Protein AF-A0A535RSQ5-F1 (afdb_monomer_lite)

Radius of gyration: 15.34 Å; chains: 1; bounding box: 34×44×44 Å

Sequence (157 aa):
MKSYSVGDLDWWQHPQPTPEELRLSGGLLVEDWPHARQVERLSVQLFEATQPLHQLDEKSLRLLERAAFLHNTGMMIESRRHHKHSFRLIKETRLPDFTIEERHEIACIARYHRRALPSTDHEEYAVLGRTARKRVSALAALLRITDALDYSHDGRV

pLDDT: mean 93.54, std 12.59, range [38.81, 98.94]

Structure (mmCIF, N/CA/C/O backbone):
data_AF-A0A535RSQ5-F1
#
_entry.id   AF-A0A535RSQ5-F1
#
loop_
_atom_site.group_PDB
_atom_site.id
_atom_site.type_symbol
_atom_site.label_atom_id
_atom_site.label_alt_id
_atom_site.label_comp_id
_atom_site.label_asym_id
_atom_site.label_entity_id
_atom_site.label_seq_id
_atom_site.pdbx_PDB_ins_code
_atom_site.Cartn_x
_atom_site.Cartn_y
_atom_site.Cartn_z
_atom_site.occupancy
_atom_site.B_iso_or_equiv
_atom_site.auth_seq_id
_atom_site.auth_comp_id
_atom_site.auth_asym_id
_atom_site.auth_atom_id
_atom_site.pdbx_PDB_model_num
ATOM 1 N N . MET A 1 1 ? -7.086 29.572 -20.878 1.00 38.81 1 MET A N 1
ATOM 2 C CA . MET A 1 1 ? -7.656 28.235 -21.136 1.00 38.81 1 MET A CA 1
ATOM 3 C C . MET A 1 1 ? -6.542 27.415 -21.777 1.00 38.81 1 MET A C 1
ATOM 5 O O . MET A 1 1 ? -6.205 27.691 -22.919 1.00 38.81 1 MET A O 1
ATOM 9 N N . LYS A 1 2 ? -5.825 26.581 -21.008 1.00 43.50 2 LYS A N 1
ATOM 10 C CA . LYS A 1 2 ? -4.692 25.808 -21.548 1.00 43.50 2 LYS A CA 1
ATOM 11 C C . LYS A 1 2 ? -5.260 24.667 -22.393 1.00 43.50 2 LYS A C 1
ATOM 13 O O . LYS A 1 2 ? -6.030 23.865 -21.880 1.00 43.50 2 LYS A O 1
ATOM 18 N N . SER A 1 3 ? -4.939 24.660 -23.683 1.00 40.22 3 SER A N 1
ATOM 19 C CA . SER A 1 3 ? -5.262 23.566 -24.594 1.00 40.22 3 SER A CA 1
ATOM 20 C C . SER A 1 3 ? -4.322 22.403 -24.298 1.00 40.22 3 SER A C 1
ATOM 22 O O . SER A 1 3 ? -3.120 22.512 -24.537 1.00 40.22 3 SER A O 1
ATOM 24 N N . TYR A 1 4 ? -4.868 21.329 -23.748 1.00 39.62 4 TYR A N 1
ATOM 25 C CA . TYR A 1 4 ? -4.165 20.063 -23.599 1.00 39.62 4 TYR A CA 1
ATOM 26 C C . TYR A 1 4 ? -4.185 19.329 -24.947 1.00 39.62 4 TYR A C 1
ATOM 28 O O . TYR A 1 4 ? -5.204 19.330 -25.644 1.00 39.62 4 TYR A O 1
ATOM 36 N N . SER A 1 5 ? -3.040 18.788 -25.359 1.00 49.69 5 SER A N 1
ATOM 37 C CA . SER A 1 5 ? -2.920 17.974 -26.570 1.00 49.69 5 SER A CA 1
ATOM 38 C C . SER A 1 5 ? -3.527 16.588 -26.330 1.00 49.69 5 SER A C 1
ATOM 40 O O . SER A 1 5 ? -3.685 16.170 -25.190 1.00 49.69 5 SER A O 1
ATOM 42 N N . VAL A 1 6 ? -3.829 15.830 -27.386 1.00 51.56 6 VAL A N 1
ATOM 43 C CA . VAL A 1 6 ? -4.318 14.440 -27.257 1.00 51.56 6 VAL A CA 1
ATOM 44 C C . VAL A 1 6 ? -3.337 13.550 -26.465 1.00 51.56 6 VAL A C 1
ATOM 46 O O . VAL A 1 6 ? -3.772 12.609 -25.816 1.00 51.56 6 VAL A O 1
ATOM 49 N N . GLY A 1 7 ? -2.042 13.895 -26.413 1.00 50.28 7 GLY A N 1
ATOM 50 C CA . GLY A 1 7 ? -1.056 13.213 -25.563 1.00 50.28 7 GLY A CA 1
ATOM 51 C C . GLY A 1 7 ? -1.233 13.444 -24.055 1.00 50.28 7 GLY A C 1
ATOM 52 O O . GLY A 1 7 ? -0.713 12.672 -23.261 1.00 50.28 7 GLY A O 1
ATOM 53 N N . ASP A 1 8 ? -1.996 14.461 -23.650 1.00 54.72 8 ASP A N 1
ATOM 54 C CA . ASP A 1 8 ? -2.287 14.756 -22.243 1.00 54.72 8 ASP A CA 1
ATOM 55 C C . ASP A 1 8 ? -3.482 13.951 -21.695 1.00 54.72 8 ASP A C 1
ATOM 57 O O . ASP A 1 8 ? -3.740 13.996 -20.494 1.00 54.72 8 ASP A O 1
ATOM 61 N N . LEU A 1 9 ? -4.227 13.222 -22.539 1.00 56.19 9 LEU A N 1
ATOM 62 C CA . LEU A 1 9 ? -5.378 12.415 -22.102 1.00 56.19 9 LEU A CA 1
ATOM 63 C C . LEU A 1 9 ? -4.984 10.996 -21.647 1.00 56.19 9 LEU A C 1
ATOM 65 O O . LEU A 1 9 ? -5.690 10.418 -20.822 1.00 56.19 9 LEU A O 1
ATOM 69 N N . ASP A 1 10 ? -3.821 10.495 -22.079 1.00 65.81 10 ASP A N 1
ATOM 70 C CA . ASP A 1 10 ? -3.341 9.128 -21.802 1.00 65.81 10 ASP A CA 1
ATOM 71 C C . ASP A 1 10 ? -2.059 9.097 -20.952 1.00 65.81 10 ASP A C 1
ATOM 73 O O . ASP A 1 10 ? -1.346 8.093 -20.911 1.00 65.81 10 ASP A O 1
ATOM 77 N N . TRP A 1 11 ? -1.747 10.187 -20.239 1.00 66.44 11 TRP A N 1
ATOM 78 C CA . TRP A 1 11 ? -0.489 10.315 -19.488 1.00 66.44 11 TRP A CA 1
ATOM 79 C C . TRP A 1 11 ? -0.256 9.169 -18.487 1.00 66.44 11 TRP A C 1
ATOM 81 O O . TRP A 1 11 ? 0.880 8.775 -18.216 1.00 66.44 11 TRP A O 1
ATOM 91 N N . TRP A 1 12 ? -1.336 8.603 -17.948 1.00 68.81 12 TRP A N 1
ATOM 92 C CA . TRP A 1 12 ? -1.282 7.515 -16.978 1.00 68.81 12 TRP A CA 1
ATOM 93 C C . TRP A 1 12 ? -0.821 6.185 -17.602 1.00 68.81 12 TRP A C 1
ATOM 95 O O . TRP A 1 12 ? -0.308 5.331 -16.884 1.00 68.81 12 TRP A O 1
ATOM 105 N N . GLN A 1 13 ? -0.884 6.030 -18.928 1.00 79.12 13 GLN A N 1
ATOM 106 C CA . GLN A 1 13 ? -0.383 4.853 -19.651 1.00 79.12 13 GLN A CA 1
ATOM 107 C C . GLN A 1 13 ? 1.107 4.947 -20.017 1.00 79.12 13 GLN A C 1
ATOM 109 O O . GLN A 1 13 ? 1.657 4.032 -20.632 1.00 79.12 13 GLN A O 1
ATOM 114 N N . HIS A 1 14 ? 1.806 6.027 -19.649 1.00 84.81 14 HIS A N 1
ATOM 115 C CA . HIS A 1 14 ? 3.231 6.138 -19.955 1.00 84.81 14 HIS A CA 1
ATOM 116 C C . HIS A 1 14 ? 4.060 5.072 -19.215 1.00 84.81 14 HIS A C 1
ATOM 118 O O . HIS A 1 14 ? 3.983 4.968 -17.995 1.00 84.81 14 HIS A O 1
ATOM 124 N N . PRO A 1 15 ? 4.945 4.324 -19.891 1.00 88.69 15 PRO A N 1
ATOM 125 C CA . PRO A 1 15 ? 5.680 3.217 -19.271 1.00 88.69 15 PRO A CA 1
ATOM 126 C C . PRO A 1 15 ? 6.762 3.663 -18.277 1.00 88.69 15 PRO A C 1
ATOM 128 O O . PRO A 1 15 ? 7.382 2.828 -17.628 1.00 88.69 15 PRO A O 1
ATOM 131 N N . GLN A 1 16 ? 7.043 4.964 -18.195 1.00 91.00 16 GLN A N 1
ATOM 132 C CA . GLN A 1 16 ? 8.077 5.534 -17.339 1.00 91.00 16 GLN A CA 1
ATOM 133 C C . GLN A 1 16 ? 7.445 6.372 -16.225 1.00 91.00 16 GLN A C 1
ATOM 135 O O . GLN A 1 16 ? 6.378 6.962 -16.437 1.00 91.00 16 GLN A O 1
ATOM 140 N N . PRO A 1 17 ? 8.098 6.461 -15.058 1.00 94.12 17 PRO A N 1
ATOM 141 C CA . PRO A 1 17 ? 7.632 7.320 -13.991 1.00 94.12 17 PRO A CA 1
ATOM 142 C C . PRO A 1 17 ? 7.907 8.786 -14.308 1.00 94.12 17 PRO A C 1
ATOM 144 O O . PRO A 1 17 ? 8.912 9.150 -14.924 1.00 94.12 17 PRO A O 1
ATOM 147 N N . THR A 1 18 ? 7.042 9.645 -13.799 1.00 94.38 18 THR A N 1
ATOM 148 C CA . THR A 1 18 ? 7.306 11.073 -13.675 1.00 94.38 18 THR A CA 1
ATOM 149 C C . THR A 1 18 ? 8.329 11.336 -12.557 1.00 94.38 18 THR A C 1
ATOM 151 O O . THR A 1 18 ? 8.514 10.511 -11.655 1.00 94.38 18 THR A O 1
ATOM 154 N N . PRO A 1 19 ? 8.990 12.508 -12.547 1.00 95.25 19 PRO A N 1
ATOM 155 C CA . PRO A 1 19 ? 9.869 12.893 -11.441 1.00 95.25 19 PRO A CA 1
ATOM 156 C C . PRO A 1 19 ? 9.164 12.903 -10.078 1.00 95.25 19 PRO A C 1
ATOM 158 O O . PRO A 1 19 ? 9.773 12.572 -9.061 1.00 95.25 19 PRO A O 1
ATOM 161 N N . GLU A 1 20 ? 7.880 13.260 -10.059 1.00 94.19 20 GLU A N 1
ATOM 162 C CA . GLU A 1 20 ? 7.079 13.274 -8.839 1.00 94.19 20 GLU A CA 1
ATOM 163 C C . GLU A 1 20 ? 6.811 11.857 -8.334 1.00 94.19 20 GLU A C 1
ATOM 165 O O . GLU A 1 20 ? 6.994 11.580 -7.156 1.00 94.19 20 GLU A O 1
ATOM 170 N N . GLU A 1 21 ? 6.480 10.925 -9.221 1.00 95.19 21 GLU A N 1
ATOM 171 C CA . GLU A 1 21 ? 6.300 9.514 -8.874 1.00 95.19 21 GLU A CA 1
ATOM 172 C C . GLU A 1 21 ? 7.558 8.886 -8.275 1.00 95.19 21 GLU A C 1
ATOM 174 O O . GLU A 1 21 ? 7.472 8.190 -7.262 1.00 95.19 21 GLU A O 1
ATOM 179 N N . LEU A 1 22 ? 8.733 9.197 -8.832 1.00 96.19 22 LEU A N 1
ATOM 180 C CA . LEU A 1 22 ? 10.016 8.785 -8.258 1.00 96.19 22 LEU A CA 1
ATOM 181 C C . LEU A 1 22 ? 10.258 9.404 -6.877 1.00 96.19 22 LEU A C 1
ATOM 183 O O . LEU A 1 22 ? 10.768 8.739 -5.974 1.00 96.19 22 LEU A O 1
ATOM 187 N N . ARG A 1 23 ? 9.895 10.677 -6.686 1.00 96.12 23 ARG A N 1
ATOM 188 C CA . ARG A 1 23 ? 9.997 11.343 -5.381 1.00 96.12 23 ARG A CA 1
ATOM 189 C C . ARG A 1 23 ? 9.084 10.664 -4.360 1.00 96.12 23 ARG A C 1
ATOM 191 O O . ARG A 1 23 ? 9.522 10.335 -3.259 1.00 96.12 23 ARG A O 1
ATOM 198 N N . LEU A 1 24 ? 7.829 10.441 -4.736 1.00 95.25 24 LEU A N 1
ATOM 199 C CA . LEU A 1 24 ? 6.781 9.850 -3.914 1.00 95.25 24 LEU A CA 1
ATOM 200 C C . LEU A 1 24 ? 7.049 8.376 -3.567 1.00 95.25 24 LEU A C 1
ATOM 202 O O . LEU A 1 24 ? 6.686 7.933 -2.475 1.00 95.25 24 LEU A O 1
ATOM 206 N N . SER A 1 25 ? 7.725 7.630 -4.447 1.00 96.44 25 SER A N 1
ATOM 207 C CA . SER A 1 25 ? 8.171 6.255 -4.190 1.00 96.44 25 SER A CA 1
ATOM 208 C C . SER A 1 25 ? 9.439 6.164 -3.332 1.00 96.44 25 SER A C 1
ATOM 210 O O . SER A 1 25 ? 9.878 5.062 -2.996 1.00 96.44 25 SER A O 1
ATOM 212 N N . GLY A 1 26 ? 10.063 7.299 -2.993 1.00 95.88 26 GLY A N 1
ATOM 213 C CA . GLY A 1 26 ? 11.375 7.329 -2.346 1.00 95.88 26 GLY A CA 1
ATOM 214 C C . GLY A 1 26 ? 12.490 6.754 -3.229 1.00 95.88 26 GLY A C 1
ATOM 215 O O . GLY A 1 26 ? 13.490 6.265 -2.709 1.00 95.88 26 GLY A O 1
ATOM 216 N N . GLY A 1 27 ? 12.306 6.775 -4.553 1.00 95.94 27 GLY A N 1
ATOM 217 C CA . GLY A 1 27 ? 13.222 6.203 -5.539 1.00 95.94 27 GLY A CA 1
ATOM 218 C C . GLY A 1 27 ? 13.005 4.716 -5.834 1.00 95.94 27 GLY A C 1
ATOM 219 O O . GLY A 1 27 ? 13.758 4.148 -6.624 1.00 95.94 27 GLY A O 1
ATOM 220 N N . LEU A 1 28 ? 11.997 4.068 -5.237 1.00 96.94 28 LEU A N 1
ATOM 221 C CA . LEU A 1 28 ? 11.631 2.702 -5.611 1.00 96.94 28 LEU A CA 1
ATOM 222 C C . LEU A 1 28 ? 11.076 2.660 -7.037 1.00 96.94 28 LEU A C 1
ATOM 224 O O . LEU A 1 28 ? 10.294 3.525 -7.439 1.00 96.94 28 LEU A O 1
ATOM 228 N N . LEU A 1 29 ? 11.461 1.617 -7.770 1.00 96.19 29 LEU A N 1
ATOM 229 C CA . LEU A 1 29 ? 10.901 1.286 -9.075 1.00 96.19 29 LEU A CA 1
ATOM 230 C C . LEU A 1 29 ? 9.816 0.216 -8.926 1.00 96.19 29 LEU A C 1
ATOM 232 O O . LEU A 1 29 ? 9.904 -0.651 -8.051 1.00 96.19 29 LEU A O 1
ATOM 236 N N . VAL A 1 30 ? 8.824 0.264 -9.806 1.00 94.38 30 VAL A N 1
ATOM 237 C CA . VAL A 1 30 ? 7.834 -0.800 -10.016 1.00 94.38 30 VAL A CA 1
ATOM 238 C C . VAL A 1 30 ? 8.042 -1.413 -11.399 1.00 94.38 30 VAL A C 1
ATOM 240 O O . VAL A 1 30 ? 8.647 -0.777 -12.264 1.00 94.38 30 VAL A O 1
ATOM 243 N N . GLU A 1 31 ? 7.598 -2.652 -11.603 1.00 93.44 31 GLU A N 1
ATOM 244 C CA . GLU A 1 31 ? 7.788 -3.355 -12.877 1.00 93.44 31 GLU A CA 1
ATOM 245 C C . GLU A 1 31 ? 6.953 -2.764 -14.015 1.00 93.44 31 GLU A C 1
ATOM 247 O O . GLU A 1 31 ? 7.374 -2.813 -15.169 1.00 93.44 31 GLU A O 1
ATOM 252 N N . ASP A 1 32 ? 5.794 -2.199 -13.682 1.00 95.06 32 ASP A N 1
ATOM 253 C CA . ASP A 1 32 ? 4.806 -1.702 -14.630 1.00 95.06 32 ASP A CA 1
ATOM 254 C C . ASP A 1 32 ? 4.112 -0.461 -14.047 1.00 95.06 32 ASP A C 1
ATOM 256 O O . ASP A 1 32 ? 3.272 -0.545 -13.148 1.00 95.06 32 ASP A O 1
ATOM 260 N N . TRP A 1 33 ? 4.528 0.717 -14.518 1.00 95.44 33 TRP A N 1
ATOM 261 C CA . TRP A 1 33 ? 4.001 2.000 -14.046 1.00 95.44 33 TRP A CA 1
ATOM 262 C C . TRP A 1 33 ? 2.535 2.232 -14.439 1.00 95.44 33 TRP A C 1
ATOM 264 O O . TRP A 1 33 ? 1.771 2.649 -13.566 1.00 95.44 33 TRP A O 1
ATOM 274 N N . PRO A 1 34 ? 2.108 1.963 -15.691 1.00 95.94 34 PRO A N 1
ATOM 275 C CA . PRO A 1 34 ? 0.693 1.985 -16.057 1.00 95.94 34 PRO A CA 1
ATOM 276 C C . PRO A 1 34 ? -0.181 1.137 -15.133 1.00 95.94 34 PRO A C 1
ATOM 278 O O . PRO A 1 34 ? -1.168 1.649 -14.605 1.00 95.94 34 PRO A O 1
ATOM 281 N N . HIS A 1 35 ? 0.220 -0.108 -14.868 1.00 96.56 35 HIS A N 1
ATOM 282 C CA . HIS A 1 35 ? -0.509 -0.989 -13.958 1.00 96.56 35 HIS A CA 1
ATOM 283 C C . HIS A 1 35 ? -0.568 -0.425 -12.531 1.00 96.56 35 HIS A C 1
ATOM 285 O O . HIS A 1 35 ? -1.638 -0.346 -11.931 1.00 96.56 35 HIS A O 1
ATOM 291 N N . ALA A 1 36 ? 0.553 0.060 -11.988 1.00 97.06 36 ALA A N 1
ATOM 292 C CA . ALA A 1 36 ? 0.581 0.640 -10.644 1.00 97.06 36 ALA A CA 1
ATOM 293 C C . ALA A 1 36 ? -0.378 1.838 -10.489 1.00 97.06 36 ALA A C 1
ATOM 295 O O . ALA A 1 36 ? -1.126 1.905 -9.510 1.00 97.06 36 ALA A O 1
ATOM 296 N N . ARG A 1 37 ? -0.406 2.753 -11.468 1.00 96.94 37 ARG A N 1
ATOM 297 C CA . ARG A 1 37 ? -1.334 3.902 -11.491 1.00 96.94 37 ARG A CA 1
ATOM 298 C C . ARG A 1 37 ? -2.783 3.466 -11.619 1.00 96.94 37 ARG A C 1
ATOM 300 O O . ARG A 1 37 ? -3.676 4.059 -11.020 1.00 96.94 37 ARG A O 1
ATOM 307 N N . GLN A 1 38 ? -3.022 2.442 -12.424 1.00 97.25 38 GLN A N 1
ATOM 308 C CA . GLN A 1 38 ? -4.351 1.920 -12.660 1.00 97.25 38 GLN A CA 1
ATOM 309 C C . GLN A 1 38 ? -4.913 1.246 -11.401 1.00 97.25 38 GLN A C 1
ATOM 311 O O . GLN A 1 38 ? -6.035 1.543 -10.988 1.00 97.25 38 GLN A O 1
ATOM 316 N N . VAL A 1 39 ? -4.113 0.421 -10.724 1.00 98.31 39 VAL A N 1
ATOM 317 C CA . VAL A 1 39 ? -4.477 -0.180 -9.434 1.00 98.31 39 VAL A CA 1
ATOM 318 C C . VAL A 1 39 ? -4.673 0.892 -8.360 1.00 98.31 39 VAL A C 1
ATOM 320 O O . VAL A 1 39 ? -5.620 0.794 -7.579 1.00 98.31 39 VAL A O 1
ATOM 323 N N . GLU A 1 40 ? -3.852 1.946 -8.326 1.00 98.19 40 GLU A N 1
ATOM 324 C CA . GLU A 1 40 ? -4.063 3.114 -7.455 1.00 98.19 40 GLU A CA 1
ATOM 325 C C . GLU A 1 40 ? -5.411 3.797 -7.739 1.00 98.19 40 GLU A C 1
ATOM 327 O O . GLU A 1 40 ? -6.228 3.930 -6.824 1.00 98.19 40 GLU A O 1
ATOM 332 N N . ARG A 1 41 ? -5.706 4.126 -9.005 1.00 98.12 41 ARG A N 1
ATOM 333 C CA . ARG A 1 41 ? -6.979 4.734 -9.434 1.00 98.12 41 ARG A CA 1
ATOM 334 C C . ARG A 1 41 ? -8.184 3.896 -9.010 1.00 98.12 41 ARG A C 1
ATOM 336 O O . ARG A 1 41 ? -9.134 4.428 -8.434 1.00 98.12 41 ARG A O 1
ATOM 343 N N . LEU A 1 42 ? -8.156 2.591 -9.280 1.00 98.44 42 LEU A N 1
ATOM 344 C CA . LEU A 1 42 ? -9.229 1.675 -8.890 1.00 98.44 42 LEU A CA 1
ATOM 345 C C . LEU A 1 42 ? -9.360 1.580 -7.371 1.00 98.44 42 LEU A C 1
ATOM 347 O O . LEU A 1 42 ? -10.474 1.492 -6.857 1.00 98.44 42 LEU A O 1
ATOM 351 N N . SER A 1 43 ? -8.243 1.618 -6.645 1.00 98.69 43 SER A N 1
ATOM 352 C CA . SER A 1 43 ? -8.241 1.559 -5.183 1.00 98.69 43 SER A CA 1
ATOM 353 C C . SER A 1 43 ? -8.922 2.770 -4.560 1.00 98.69 43 SER A C 1
ATOM 355 O O . SER A 1 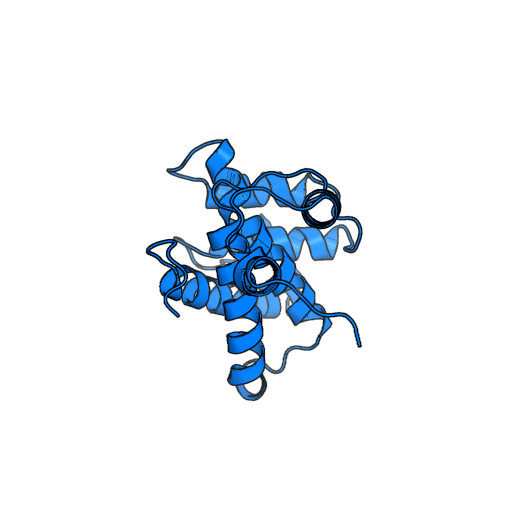43 ? -9.718 2.590 -3.639 1.00 98.69 43 SER A O 1
ATOM 357 N N . VAL A 1 44 ? -8.688 3.972 -5.096 1.00 98.62 44 VAL A N 1
ATOM 358 C CA . VAL A 1 44 ? -9.399 5.192 -4.678 1.00 98.62 44 VAL A CA 1
ATOM 359 C C . VAL A 1 44 ? -10.900 5.050 -4.934 1.00 98.62 44 VAL A C 1
ATOM 361 O O . VAL A 1 44 ? -11.699 5.196 -4.011 1.00 98.62 44 VAL A O 1
ATOM 364 N N . GLN A 1 45 ? -11.289 4.673 -6.156 1.00 98.50 45 GLN A N 1
ATOM 365 C CA . GLN A 1 45 ? -12.702 4.534 -6.527 1.00 98.50 45 GLN A CA 1
ATOM 366 C C . GLN A 1 45 ? -13.431 3.494 -5.668 1.00 98.50 45 GLN A C 1
ATOM 368 O O . GLN A 1 45 ? -14.547 3.733 -5.206 1.00 98.50 45 GLN A O 1
ATOM 373 N N . LEU A 1 46 ? -12.802 2.340 -5.426 1.00 98.56 46 LEU A N 1
ATOM 374 C CA . LEU A 1 46 ? -13.397 1.283 -4.616 1.00 98.56 46 LEU A CA 1
ATOM 375 C C . LEU A 1 46 ? -13.487 1.684 -3.139 1.00 98.56 46 LEU A C 1
ATOM 377 O O . LEU A 1 46 ? -14.486 1.371 -2.489 1.00 98.56 46 LEU A O 1
ATOM 381 N N . PHE A 1 47 ? -12.484 2.386 -2.607 1.00 98.75 47 PHE A N 1
ATOM 382 C CA . PHE A 1 47 ? -12.525 2.932 -1.250 1.00 98.75 47 PHE A CA 1
ATOM 383 C C . PHE A 1 47 ? -13.700 3.903 -1.090 1.00 98.75 47 PHE A C 1
ATOM 385 O O . PHE A 1 47 ? -14.522 3.738 -0.196 1.00 98.75 47 PHE A O 1
ATOM 392 N N . GLU A 1 48 ? -13.852 4.869 -1.996 1.00 98.50 48 GLU A N 1
ATOM 393 C CA . GLU A 1 48 ? -14.961 5.827 -1.943 1.00 98.50 48 GLU A CA 1
ATOM 394 C C . GLU A 1 48 ? -16.325 5.136 -2.064 1.00 98.50 48 GLU A C 1
ATOM 396 O O . GLU A 1 48 ? -17.222 5.372 -1.251 1.00 98.50 48 GLU A O 1
ATOM 401 N N . ALA A 1 49 ? -16.469 4.215 -3.021 1.00 98.44 49 ALA A N 1
ATOM 402 C CA . ALA A 1 49 ? -17.709 3.473 -3.240 1.00 98.44 49 ALA A CA 1
ATOM 403 C C . ALA A 1 49 ? -18.096 2.571 -2.054 1.00 98.44 49 ALA A C 1
ATOM 405 O O . ALA A 1 49 ? -19.276 2.273 -1.859 1.00 98.44 49 ALA A O 1
ATOM 406 N N . THR A 1 50 ? -17.120 2.131 -1.253 1.00 98.38 50 THR A N 1
ATOM 407 C CA . THR A 1 50 ? -17.338 1.242 -0.101 1.00 98.38 50 THR A CA 1
ATOM 408 C C . THR A 1 50 ? -17.184 1.939 1.251 1.00 98.38 50 THR A C 1
ATOM 410 O O . THR A 1 50 ? -17.267 1.270 2.288 1.00 98.38 50 THR A O 1
ATOM 413 N N . GLN A 1 51 ? -17.073 3.274 1.270 1.00 98.12 51 GLN A N 1
ATOM 414 C CA . GLN A 1 51 ? -16.909 4.078 2.485 1.00 98.12 51 GLN A CA 1
ATOM 415 C C . GLN A 1 51 ? -17.916 3.735 3.600 1.00 98.12 51 GLN A C 1
ATOM 417 O O . GLN A 1 51 ? -17.471 3.552 4.741 1.00 98.12 51 GLN A O 1
ATOM 422 N N . PRO A 1 52 ? -19.223 3.525 3.319 1.00 98.00 52 PRO A N 1
ATOM 423 C CA . PRO A 1 52 ? -20.191 3.157 4.355 1.00 98.00 52 PRO A CA 1
ATOM 424 C C . PRO A 1 52 ? -19.901 1.815 5.052 1.00 98.00 52 PRO A C 1
ATOM 426 O O . PRO A 1 52 ? -20.349 1.597 6.179 1.00 98.00 52 PRO A O 1
ATOM 429 N N . LEU A 1 53 ? -19.159 0.908 4.402 1.00 97.62 53 LEU A N 1
ATOM 430 C CA . LEU A 1 53 ? -18.840 -0.423 4.927 1.00 97.62 53 LEU A CA 1
ATOM 431 C C . LEU A 1 53 ? -17.633 -0.397 5.864 1.00 97.62 53 LEU A C 1
ATOM 433 O O . LEU A 1 53 ? -17.674 -0.994 6.939 1.00 97.62 53 LEU A O 1
ATOM 437 N N . HIS A 1 54 ? -16.551 0.270 5.458 1.00 97.31 54 HIS A N 1
ATOM 438 C CA . HIS A 1 54 ? -15.302 0.267 6.221 1.00 97.31 54 HIS A CA 1
ATOM 439 C C . HIS A 1 54 ? -15.162 1.465 7.169 1.00 97.31 54 HIS A C 1
ATOM 441 O O . HIS A 1 54 ? -14.417 1.361 8.143 1.00 97.31 54 HIS A O 1
ATOM 447 N N . GLN A 1 55 ? -15.872 2.575 6.916 1.00 97.81 55 GLN A N 1
ATOM 448 C CA . GLN A 1 55 ? -15.893 3.786 7.754 1.00 97.81 55 GLN A CA 1
ATOM 449 C C . GLN A 1 55 ? -14.487 4.329 8.067 1.00 97.81 55 GLN A C 1
ATOM 451 O O . GLN A 1 55 ? -14.205 4.794 9.171 1.00 97.81 55 GLN A O 1
ATOM 456 N N . LEU A 1 56 ? -13.581 4.224 7.093 1.00 98.31 56 LEU A N 1
ATOM 457 C CA . LEU A 1 56 ? -12.205 4.705 7.214 1.00 98.31 56 LEU A CA 1
ATOM 458 C C . LEU A 1 56 ? -12.111 6.147 6.708 1.00 98.31 56 LEU A C 1
ATOM 460 O O . LEU A 1 56 ? -12.938 6.591 5.913 1.00 98.31 56 LEU A O 1
ATOM 464 N N . ASP A 1 57 ? -11.104 6.861 7.194 1.00 97.88 57 ASP A N 1
ATOM 465 C CA . ASP A 1 57 ? -10.872 8.278 6.933 1.00 97.88 57 ASP A CA 1
ATOM 466 C C . ASP A 1 57 ? -9.894 8.523 5.771 1.00 97.88 57 ASP A C 1
ATOM 468 O O . ASP A 1 57 ? -9.291 7.603 5.218 1.00 97.88 57 ASP A O 1
ATOM 472 N N . GLU A 1 58 ? -9.692 9.796 5.440 1.00 97.69 58 GLU A N 1
ATOM 473 C CA . GLU A 1 58 ? -8.762 10.245 4.398 1.00 97.69 58 GLU A CA 1
ATOM 474 C C . GLU A 1 58 ? -7.313 9.800 4.657 1.00 97.69 58 GLU A C 1
ATOM 476 O O . GLU A 1 58 ? -6.577 9.473 3.729 1.00 97.69 58 GLU A O 1
ATOM 481 N N . LYS A 1 59 ? -6.894 9.693 5.925 1.00 97.94 59 LYS A N 1
ATOM 482 C CA . LYS A 1 59 ? -5.573 9.140 6.259 1.00 97.94 59 LYS A CA 1
ATOM 483 C C . LYS A 1 59 ? -5.441 7.705 5.768 1.00 97.94 59 LYS A C 1
ATOM 485 O O . LYS A 1 59 ? -4.407 7.333 5.227 1.00 97.94 59 LYS A O 1
ATOM 490 N N . SER A 1 60 ? -6.492 6.907 5.933 1.00 98.75 60 SER A N 1
ATOM 491 C CA . SER A 1 60 ? -6.528 5.528 5.454 1.00 98.75 60 SER A CA 1
ATOM 492 C C . SER A 1 60 ? -6.511 5.445 3.925 1.00 98.75 60 SER A C 1
ATOM 494 O O . SER A 1 60 ? -5.859 4.551 3.390 1.00 98.75 60 SER A O 1
ATOM 496 N N . LEU A 1 61 ? -7.158 6.390 3.234 1.00 98.75 61 LEU A N 1
ATOM 497 C CA . LEU A 1 61 ? -7.080 6.504 1.775 1.00 98.75 61 LEU A CA 1
ATOM 498 C C . LEU A 1 61 ? -5.635 6.741 1.315 1.00 98.75 61 LEU A C 1
ATOM 500 O O . LEU A 1 61 ? -5.136 5.977 0.496 1.00 98.75 61 LEU A O 1
ATOM 504 N N . ARG A 1 62 ? -4.913 7.683 1.937 1.00 98.44 62 ARG A N 1
ATOM 505 C CA . ARG A 1 62 ? -3.503 7.956 1.597 1.00 98.44 62 ARG A CA 1
ATOM 506 C C . ARG A 1 62 ? -2.588 6.743 1.778 1.00 98.44 62 ARG A C 1
ATOM 508 O O . ARG A 1 62 ? -1.653 6.546 1.001 1.00 98.44 62 ARG A O 1
ATOM 515 N N . LEU A 1 63 ? -2.844 5.912 2.794 1.00 98.88 63 LEU A N 1
ATOM 516 C CA . LEU A 1 63 ? -2.116 4.649 2.975 1.00 98.88 63 LEU A CA 1
ATOM 517 C C . LEU A 1 63 ? -2.421 3.655 1.848 1.00 98.88 63 LEU A C 1
ATOM 519 O O . LEU A 1 63 ? -1.511 2.968 1.384 1.00 98.88 63 LEU A O 1
ATOM 523 N N . LEU A 1 64 ? -3.684 3.567 1.420 1.00 98.94 64 LEU A N 1
ATOM 524 C CA . LEU A 1 64 ? -4.109 2.689 0.333 1.00 98.94 64 LEU A CA 1
ATOM 525 C C . LEU A 1 64 ? -3.519 3.124 -1.008 1.00 98.94 64 LEU A C 1
ATOM 527 O O . LEU A 1 64 ? -2.963 2.276 -1.694 1.00 98.94 64 LEU A O 1
ATOM 531 N N . GLU A 1 65 ? -3.579 4.414 -1.343 1.00 98.62 65 GLU A N 1
ATOM 532 C CA . GLU A 1 65 ? -2.988 4.984 -2.562 1.00 98.62 65 GLU A CA 1
ATOM 533 C C . GLU A 1 65 ? -1.509 4.612 -2.668 1.00 98.62 65 GLU A C 1
ATOM 535 O O . GLU A 1 65 ? -1.076 3.961 -3.618 1.00 98.62 65 GLU A O 1
ATOM 540 N N . ARG A 1 66 ? -0.731 4.906 -1.617 1.00 98.62 66 ARG A N 1
ATOM 541 C CA . ARG A 1 66 ? 0.701 4.599 -1.611 1.00 98.62 66 ARG A CA 1
ATOM 542 C C . ARG A 1 66 ? 0.983 3.097 -1.654 1.00 98.62 66 ARG A C 1
ATOM 544 O O . ARG A 1 66 ? 1.967 2.687 -2.268 1.00 98.62 66 ARG A O 1
ATOM 551 N N . ALA A 1 67 ? 0.163 2.276 -0.998 1.00 98.81 67 ALA A N 1
ATOM 552 C CA . ALA A 1 67 ? 0.328 0.827 -1.024 1.00 98.81 67 ALA A CA 1
ATOM 553 C C . ALA A 1 67 ? -0.000 0.248 -2.402 1.00 98.81 67 ALA A C 1
ATOM 555 O O . ALA A 1 67 ? 0.755 -0.594 -2.874 1.00 98.81 67 ALA A O 1
ATOM 556 N N . ALA A 1 68 ? -1.069 0.723 -3.044 1.00 98.69 68 ALA A N 1
ATOM 557 C CA . ALA A 1 68 ? -1.454 0.369 -4.404 1.00 98.69 68 ALA A CA 1
ATOM 558 C C . ALA A 1 68 ? -0.370 0.773 -5.402 1.00 98.69 68 ALA A C 1
ATOM 560 O O . ALA A 1 68 ? 0.087 -0.048 -6.185 1.00 98.69 68 ALA A O 1
ATOM 561 N N . PHE A 1 69 ? 0.152 1.988 -5.289 1.00 98.19 69 PHE A N 1
ATOM 562 C CA . PHE A 1 69 ? 1.219 2.473 -6.152 1.00 98.19 69 PHE A CA 1
ATOM 563 C C . PHE A 1 69 ? 2.518 1.654 -6.052 1.00 98.19 69 PHE A C 1
ATOM 565 O O . PHE A 1 69 ? 3.255 1.524 -7.022 1.00 98.19 69 PHE A O 1
ATOM 572 N N . LEU A 1 70 ? 2.821 1.083 -4.880 1.00 98.50 70 LEU A N 1
ATOM 573 C CA . LEU A 1 70 ? 4.076 0.362 -4.623 1.00 98.50 70 LEU A CA 1
ATOM 574 C C . LEU A 1 70 ? 3.916 -1.163 -4.526 1.00 98.50 70 LEU A C 1
ATOM 576 O O . LEU A 1 70 ? 4.901 -1.854 -4.244 1.00 98.50 70 LEU A O 1
ATOM 580 N N . HIS A 1 71 ? 2.711 -1.709 -4.722 1.00 98.50 71 HIS A N 1
ATOM 581 C CA . HIS A 1 71 ? 2.382 -3.082 -4.319 1.00 98.50 71 HIS A CA 1
ATOM 582 C C . HIS A 1 71 ? 3.300 -4.144 -4.948 1.00 98.50 71 HIS A C 1
ATOM 584 O O . HIS A 1 71 ? 3.670 -5.116 -4.274 1.00 98.50 71 HIS A O 1
ATOM 590 N N . ASN A 1 72 ? 3.778 -3.901 -6.170 1.00 97.31 72 ASN A N 1
ATOM 591 C CA . ASN A 1 72 ? 4.647 -4.818 -6.896 1.00 97.31 72 ASN A CA 1
ATOM 592 C C . ASN A 1 72 ? 6.120 -4.403 -7.001 1.00 97.31 72 ASN A C 1
ATOM 594 O O . ASN A 1 72 ? 6.887 -5.103 -7.645 1.00 97.31 72 ASN A O 1
ATOM 598 N N . THR A 1 73 ? 6.605 -3.392 -6.269 1.00 98.00 73 THR A N 1
ATOM 599 C CA . THR A 1 73 ? 8.043 -3.020 -6.305 1.00 98.00 73 THR A CA 1
ATOM 600 C C . THR A 1 73 ? 9.009 -4.204 -6.066 1.00 98.00 73 THR A C 1
ATOM 602 O O . THR A 1 73 ? 10.113 -4.256 -6.605 1.00 98.00 73 THR A O 1
ATOM 605 N N . GLY A 1 74 ? 8.579 -5.237 -5.330 1.00 98.19 74 GLY A N 1
ATOM 606 C CA . GLY A 1 74 ? 9.324 -6.483 -5.145 1.00 98.19 74 GLY A CA 1
ATOM 607 C C . GLY A 1 74 ? 9.521 -7.352 -6.397 1.00 98.19 74 GLY A C 1
ATOM 608 O O . GLY A 1 74 ? 10.359 -8.255 -6.359 1.00 98.19 74 GLY A O 1
ATOM 609 N N . MET A 1 75 ? 8.792 -7.101 -7.488 1.00 97.38 75 MET A N 1
ATOM 610 C CA . MET A 1 75 ? 8.959 -7.762 -8.790 1.00 97.38 75 MET A CA 1
ATOM 611 C C . MET A 1 75 ? 10.323 -7.462 -9.408 1.00 97.38 75 MET A C 1
ATOM 613 O O . MET A 1 75 ? 10.883 -8.325 -10.079 1.00 97.38 75 MET A O 1
ATOM 617 N N . MET A 1 76 ? 10.908 -6.306 -9.077 1.00 95.38 76 MET A N 1
ATOM 618 C CA . MET A 1 76 ? 12.281 -5.947 -9.445 1.00 95.38 76 MET A CA 1
ATOM 619 C C . MET A 1 76 ? 13.336 -6.876 -8.820 1.00 95.38 76 MET A C 1
ATOM 621 O O . MET A 1 76 ? 14.492 -6.855 -9.234 1.00 95.38 76 MET A O 1
ATOM 625 N N . ILE A 1 77 ? 12.956 -7.684 -7.820 1.00 96.00 77 ILE A N 1
ATOM 626 C CA . ILE A 1 77 ? 13.830 -8.673 -7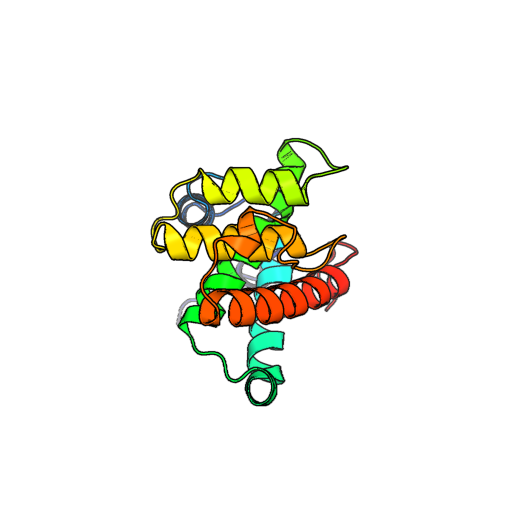.178 1.00 96.00 77 ILE A CA 1
ATOM 627 C C . ILE A 1 77 ? 13.475 -10.090 -7.633 1.00 96.00 77 ILE A C 1
ATOM 629 O O . ILE A 1 77 ? 14.325 -10.800 -8.163 1.00 96.00 77 ILE A O 1
ATOM 633 N N . GLU A 1 78 ? 12.237 -10.532 -7.394 1.00 95.25 78 GLU A N 1
ATOM 634 C CA . GLU A 1 78 ? 11.771 -11.851 -7.832 1.00 95.25 78 GLU A CA 1
ATOM 635 C C . GLU A 1 78 ? 10.247 -11.935 -7.930 1.00 95.25 78 GLU A C 1
ATOM 637 O O . GLU A 1 78 ? 9.509 -11.479 -7.057 1.00 95.25 78 GLU A O 1
ATOM 642 N N . SER A 1 79 ? 9.751 -12.650 -8.939 1.00 95.56 79 SER A N 1
ATOM 643 C CA . SER A 1 79 ? 8.310 -12.796 -9.166 1.00 95.56 79 SER A CA 1
ATOM 644 C C . SER A 1 79 ? 7.611 -13.721 -8.163 1.00 95.56 79 SER A C 1
ATOM 646 O O . SER A 1 79 ? 6.447 -13.510 -7.809 1.00 95.56 79 SER A O 1
ATOM 648 N N . ARG A 1 80 ? 8.285 -14.763 -7.656 1.00 95.94 80 ARG A N 1
ATOM 649 C CA . ARG A 1 80 ? 7.640 -15.795 -6.824 1.00 95.94 80 ARG A CA 1
ATOM 650 C C . ARG A 1 80 ? 7.149 -15.231 -5.489 1.00 95.94 80 ARG A C 1
ATOM 652 O O . ARG A 1 80 ? 6.002 -15.492 -5.107 1.00 95.94 80 ARG A O 1
ATOM 659 N N . ARG A 1 81 ? 7.977 -14.458 -4.780 1.00 96.31 81 ARG A N 1
ATOM 660 C CA . ARG A 1 81 ? 7.648 -13.883 -3.467 1.00 96.31 81 ARG A CA 1
ATOM 661 C C . ARG A 1 81 ? 7.580 -12.357 -3.481 1.00 96.31 81 ARG A C 1
ATOM 663 O O . ARG A 1 81 ? 7.657 -11.792 -2.392 1.00 96.31 81 ARG A O 1
ATOM 670 N N . HIS A 1 82 ? 7.380 -11.704 -4.634 1.00 98.06 82 HIS A N 1
ATOM 671 C CA . HIS A 1 82 ? 7.416 -10.235 -4.763 1.00 98.06 82 HIS A CA 1
ATOM 672 C C . HIS A 1 82 ? 6.665 -9.502 -3.648 1.00 98.06 82 HIS A C 1
ATOM 674 O O . HIS A 1 82 ? 7.259 -8.655 -3.014 1.00 98.06 82 HIS A O 1
ATOM 680 N N . HIS A 1 83 ? 5.450 -9.905 -3.272 1.00 98.44 83 HIS A N 1
ATOM 681 C CA . HIS A 1 83 ? 4.711 -9.329 -2.134 1.00 98.44 83 HIS A CA 1
ATOM 682 C C . HIS A 1 83 ? 5.516 -9.236 -0.812 1.00 98.44 83 HIS A C 1
ATOM 684 O O . HIS A 1 83 ? 5.436 -8.247 -0.084 1.00 98.44 83 HIS A O 1
ATOM 690 N N . LYS A 1 84 ? 6.363 -10.228 -0.497 1.00 98.56 84 LYS A N 1
ATOM 691 C CA . LYS A 1 84 ? 7.278 -10.183 0.661 1.00 98.56 84 LYS A CA 1
ATOM 692 C C . LYS A 1 84 ? 8.491 -9.279 0.423 1.00 98.56 84 LYS A C 1
ATOM 694 O O . LYS A 1 84 ? 9.052 -8.764 1.386 1.00 98.56 84 LYS A O 1
ATOM 699 N N . HIS A 1 85 ? 8.92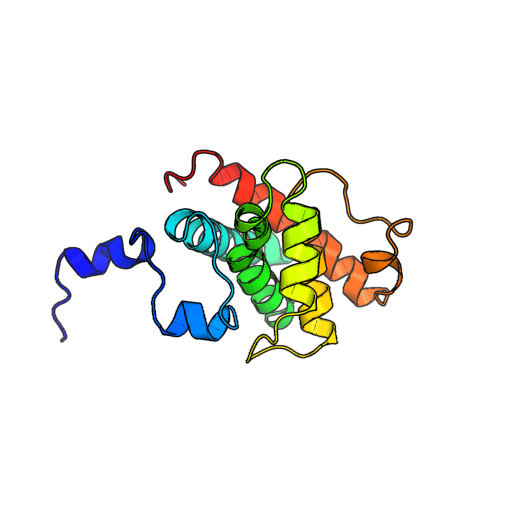3 -9.120 -0.823 1.00 98.50 85 HIS A N 1
ATOM 700 C CA . HIS A 1 85 ? 9.975 -8.180 -1.208 1.00 98.50 85 HIS A CA 1
ATOM 701 C C . HIS A 1 85 ? 9.461 -6.738 -1.207 1.00 98.50 85 HIS A C 1
ATOM 703 O O . HIS A 1 85 ? 10.113 -5.900 -0.597 1.00 98.50 85 HIS A O 1
ATOM 709 N N . SER A 1 86 ? 8.268 -6.478 -1.751 1.00 98.62 86 SER A N 1
ATOM 710 C CA . SER A 1 86 ? 7.573 -5.192 -1.689 1.00 98.62 86 SER A CA 1
ATOM 711 C C . SER A 1 86 ? 7.437 -4.730 -0.247 1.00 98.62 86 SER A C 1
ATOM 713 O O . SER A 1 86 ? 7.844 -3.622 0.073 1.00 98.62 86 SER A O 1
ATOM 715 N N . PHE A 1 87 ? 6.992 -5.612 0.658 1.00 98.81 87 PHE A N 1
ATOM 716 C CA . PHE A 1 87 ? 6.973 -5.320 2.094 1.00 98.81 87 PHE A CA 1
ATOM 717 C C . PHE A 1 87 ? 8.322 -4.794 2.611 1.00 98.81 87 PHE A C 1
ATOM 719 O O . PHE A 1 87 ? 8.367 -3.759 3.267 1.00 98.81 87 PHE A O 1
ATOM 726 N N . ARG A 1 88 ? 9.420 -5.510 2.334 1.00 98.50 88 ARG A N 1
ATOM 727 C CA . ARG A 1 88 ? 10.754 -5.142 2.834 1.00 98.50 88 ARG A CA 1
ATOM 728 C C . ARG A 1 88 ? 11.227 -3.816 2.250 1.00 98.50 88 ARG A C 1
ATOM 730 O O . ARG A 1 88 ? 11.593 -2.929 3.010 1.00 98.50 88 ARG A O 1
ATOM 737 N N . LEU A 1 89 ? 11.132 -3.670 0.930 1.00 98.62 89 LEU A N 1
ATOM 738 C CA . LEU A 1 89 ? 11.523 -2.457 0.214 1.00 98.62 89 LEU A CA 1
ATOM 739 C C . LEU A 1 89 ? 10.748 -1.237 0.714 1.00 98.62 89 LEU A C 1
ATOM 741 O O . LEU A 1 89 ? 11.351 -0.235 1.078 1.00 98.62 89 LEU A O 1
ATOM 745 N N . ILE A 1 90 ? 9.421 -1.334 0.811 1.00 98.69 90 ILE A N 1
ATOM 746 C CA . ILE A 1 90 ? 8.579 -0.235 1.294 1.00 98.69 90 ILE A CA 1
ATOM 747 C C . ILE A 1 90 ? 8.907 0.096 2.751 1.00 98.69 90 ILE A C 1
ATOM 749 O O . ILE A 1 90 ? 8.998 1.267 3.096 1.00 98.69 90 ILE A O 1
ATOM 753 N N . LYS A 1 91 ? 9.104 -0.910 3.612 1.00 98.44 91 LYS A N 1
ATOM 754 C CA . LYS A 1 91 ? 9.431 -0.704 5.032 1.00 98.44 91 LYS A CA 1
ATOM 755 C C . LYS A 1 91 ? 10.777 0.009 5.223 1.00 98.44 91 LYS A C 1
ATOM 757 O O . LYS A 1 91 ? 10.918 0.798 6.159 1.00 98.44 91 LYS A O 1
ATOM 762 N N . GLU A 1 92 ? 11.758 -0.277 4.372 1.00 98.12 92 GLU A N 1
ATOM 763 C CA . GLU A 1 92 ? 13.131 0.231 4.483 1.00 98.12 92 GLU A CA 1
ATOM 764 C C . GLU A 1 92 ? 13.324 1.578 3.765 1.00 98.12 92 GLU A C 1
ATOM 766 O O . GLU A 1 92 ? 14.071 2.433 4.247 1.00 98.12 92 GLU A O 1
ATOM 771 N N . THR A 1 93 ? 12.589 1.837 2.682 1.00 98.06 93 THR A N 1
ATOM 772 C CA . THR A 1 93 ? 12.675 3.092 1.925 1.00 98.06 93 THR A CA 1
ATOM 773 C C . THR A 1 93 ? 11.955 4.235 2.623 1.00 98.06 93 THR A C 1
ATOM 775 O O . THR A 1 93 ? 10.809 4.115 3.045 1.00 98.06 93 THR A O 1
ATOM 778 N N . ARG A 1 94 ? 12.592 5.401 2.755 1.00 97.12 94 ARG A N 1
ATOM 779 C CA . ARG A 1 94 ? 11.906 6.599 3.257 1.00 97.12 94 ARG A CA 1
ATOM 780 C C . ARG A 1 94 ? 10.885 7.084 2.227 1.00 97.12 94 ARG A C 1
ATOM 782 O O . ARG A 1 94 ? 11.265 7.470 1.129 1.00 97.12 94 ARG A O 1
ATOM 789 N N . LEU A 1 95 ? 9.618 7.134 2.625 1.00 97.56 95 LEU A N 1
ATOM 790 C CA . LEU A 1 95 ? 8.561 7.782 1.853 1.00 97.56 95 LEU A CA 1
ATOM 791 C C . LEU A 1 95 ? 8.403 9.218 2.376 1.00 97.56 95 LEU A C 1
ATOM 793 O O . LEU A 1 95 ? 8.327 9.396 3.593 1.00 97.56 95 LEU A O 1
ATOM 797 N N . PRO A 1 96 ? 8.414 10.249 1.513 1.00 92.62 96 PRO A N 1
ATOM 798 C CA . PRO A 1 96 ? 8.521 11.642 1.954 1.00 92.62 96 PRO A CA 1
ATOM 799 C C . PRO A 1 96 ? 7.328 12.125 2.788 1.00 92.62 96 PRO A C 1
ATOM 801 O O . PRO A 1 96 ? 7.511 12.991 3.642 1.00 92.62 96 PRO A O 1
ATOM 804 N N . ASP A 1 97 ? 6.146 11.539 2.586 1.00 94.56 97 ASP A N 1
ATOM 805 C CA . ASP A 1 97 ? 4.889 12.066 3.126 1.00 94.56 97 ASP A CA 1
ATOM 806 C C . ASP A 1 97 ? 4.268 11.189 4.228 1.00 94.56 97 ASP A C 1
ATOM 808 O O . ASP A 1 97 ? 3.103 11.397 4.571 1.00 94.56 97 ASP A O 1
ATOM 812 N N . PHE A 1 98 ? 5.019 10.209 4.751 1.00 98.19 98 PHE A N 1
ATOM 813 C CA . PHE A 1 98 ? 4.536 9.222 5.724 1.00 98.19 98 PHE A CA 1
ATOM 814 C C . PHE A 1 98 ? 5.513 9.022 6.887 1.00 98.19 98 PHE A C 1
ATOM 816 O O . PHE A 1 98 ? 6.735 9.048 6.708 1.00 98.19 98 PHE A O 1
ATOM 823 N N . THR A 1 99 ? 4.977 8.772 8.084 1.00 98.25 99 THR A N 1
ATOM 824 C CA . THR A 1 99 ? 5.788 8.388 9.250 1.00 98.25 99 THR A CA 1
ATOM 825 C C . THR A 1 99 ? 6.332 6.961 9.125 1.00 98.25 99 THR A C 1
ATOM 827 O O . THR A 1 99 ? 5.992 6.209 8.209 1.00 98.25 99 THR A O 1
ATOM 830 N N . ILE A 1 100 ? 7.193 6.551 10.063 1.00 98.06 100 ILE A N 1
ATOM 831 C CA . ILE A 1 100 ? 7.728 5.181 10.105 1.00 98.06 100 ILE A CA 1
ATOM 832 C C . ILE A 1 100 ? 6.598 4.166 10.330 1.00 98.06 100 ILE A C 1
ATOM 834 O O . ILE A 1 100 ? 6.594 3.104 9.706 1.00 98.06 100 ILE A O 1
ATOM 838 N N . GLU A 1 101 ? 5.639 4.502 11.190 1.00 98.19 101 GLU A N 1
ATOM 839 C CA . GLU A 1 101 ? 4.478 3.677 11.523 1.00 98.19 101 GLU A CA 1
ATOM 840 C C . GLU A 1 101 ? 3.540 3.549 10.319 1.00 98.19 101 GLU A C 1
ATOM 842 O O . GLU A 1 101 ? 3.177 2.437 9.936 1.00 98.19 101 GLU A O 1
ATOM 847 N N . GLU A 1 102 ? 3.216 4.669 9.669 1.00 98.62 102 GLU A N 1
ATOM 848 C CA . GLU A 1 102 ? 2.386 4.697 8.461 1.00 98.62 102 GLU A CA 1
ATOM 849 C C . GLU A 1 102 ? 3.035 3.917 7.316 1.00 98.62 102 GLU A C 1
ATOM 851 O O . GLU A 1 102 ? 2.385 3.115 6.648 1.00 98.62 102 GLU A O 1
ATOM 856 N N . ARG A 1 103 ? 4.348 4.071 7.129 1.00 98.69 103 ARG A N 1
ATOM 857 C CA . ARG A 1 103 ? 5.115 3.295 6.153 1.00 98.69 103 ARG A CA 1
ATOM 858 C C . ARG A 1 103 ? 5.071 1.794 6.435 1.00 98.69 103 ARG A C 1
ATOM 860 O O . ARG A 1 103 ? 5.004 1.001 5.498 1.00 98.69 103 ARG A O 1
ATOM 867 N N . HIS A 1 104 ? 5.098 1.383 7.702 1.00 98.88 104 HIS A N 1
ATOM 868 C CA . HIS A 1 104 ? 4.960 -0.030 8.062 1.00 98.88 104 HIS A CA 1
ATOM 869 C C . HIS A 1 104 ? 3.546 -0.555 7.762 1.00 98.88 104 HIS A C 1
ATOM 871 O O . HIS A 1 104 ? 3.401 -1.690 7.305 1.00 98.88 104 HIS A O 1
ATOM 877 N N . GLU A 1 105 ? 2.508 0.268 7.934 1.00 98.88 105 GLU A N 1
ATOM 878 C CA . GLU A 1 105 ? 1.150 -0.063 7.484 1.00 98.88 105 GLU A CA 1
ATOM 879 C C . GLU A 1 105 ? 1.062 -0.188 5.958 1.00 98.88 105 GLU A C 1
ATOM 881 O O . GLU A 1 105 ? 0.558 -1.204 5.482 1.00 98.88 105 GLU A O 1
ATOM 886 N N . ILE A 1 106 ? 1.619 0.759 5.193 1.00 98.94 106 ILE A N 1
ATOM 887 C CA . ILE A 1 106 ? 1.706 0.696 3.720 1.00 98.94 106 ILE A CA 1
ATOM 888 C C . ILE A 1 106 ? 2.400 -0.597 3.286 1.00 98.94 106 ILE A C 1
ATOM 890 O O . ILE A 1 106 ? 1.884 -1.332 2.443 1.00 98.94 106 ILE A O 1
ATOM 894 N N . ALA A 1 107 ? 3.541 -0.919 3.903 1.00 98.94 107 ALA A N 1
ATOM 895 C CA . ALA A 1 107 ? 4.270 -2.149 3.629 1.00 98.94 107 ALA A CA 1
ATOM 896 C C . ALA A 1 107 ? 3.399 -3.385 3.892 1.00 98.94 107 ALA A C 1
ATOM 898 O O . ALA A 1 107 ? 3.391 -4.312 3.081 1.00 98.94 107 ALA A O 1
ATOM 899 N N . CYS A 1 108 ? 2.650 -3.413 4.999 1.00 98.94 108 CYS A N 1
ATOM 900 C CA . CYS A 1 1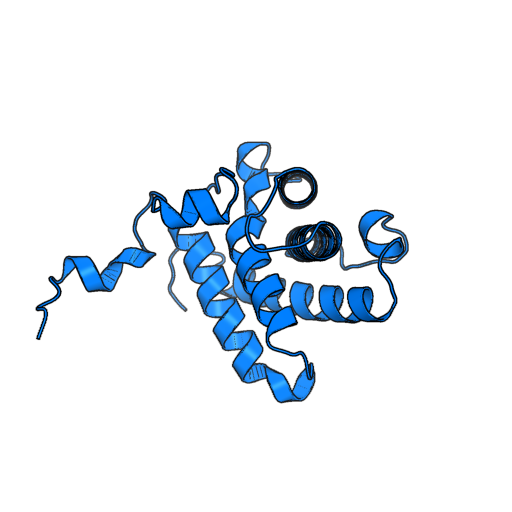08 ? 1.733 -4.510 5.303 1.00 98.94 108 CYS A CA 1
ATOM 901 C C . CYS A 1 108 ? 0.592 -4.613 4.284 1.00 98.94 108 CYS A C 1
ATOM 903 O O . CYS A 1 108 ? 0.298 -5.714 3.829 1.00 98.94 108 CYS A O 1
ATOM 905 N N . ILE A 1 109 ? -0.029 -3.498 3.897 1.00 98.94 109 ILE A N 1
ATOM 906 C CA . ILE A 1 109 ? -1.108 -3.478 2.896 1.00 98.94 109 ILE A CA 1
ATOM 907 C C . ILE A 1 109 ? -0.590 -4.059 1.574 1.00 98.94 109 ILE A C 1
ATOM 909 O O . ILE A 1 109 ? -1.157 -5.025 1.063 1.00 98.94 109 ILE A O 1
ATOM 913 N N . ALA A 1 110 ? 0.561 -3.570 1.100 1.00 98.81 110 ALA A N 1
ATOM 914 C CA . ALA A 1 110 ? 1.238 -4.090 -0.084 1.00 98.81 110 ALA A CA 1
ATOM 915 C C . ALA A 1 110 ? 1.641 -5.565 0.067 1.00 98.81 110 ALA A C 1
ATOM 917 O O . ALA A 1 110 ? 1.571 -6.326 -0.888 1.00 98.81 110 ALA A O 1
ATOM 918 N N . ARG A 1 111 ? 2.030 -6.033 1.255 1.00 98.75 111 ARG A N 1
ATOM 919 C CA . ARG A 1 111 ? 2.366 -7.449 1.472 1.00 98.75 111 ARG A CA 1
ATOM 920 C C . ARG A 1 111 ? 1.186 -8.386 1.227 1.00 98.75 111 ARG A C 1
ATOM 922 O O . ARG A 1 111 ? 1.383 -9.511 0.766 1.00 98.75 111 ARG A O 1
ATOM 929 N N . TYR A 1 112 ? -0.011 -7.952 1.605 1.00 98.81 112 TYR A N 1
ATOM 930 C CA . TYR A 1 112 ? -1.207 -8.790 1.645 1.00 98.81 112 TYR A CA 1
ATOM 931 C C . TYR A 1 112 ? -2.111 -8.639 0.409 1.00 98.81 112 TYR A C 1
ATOM 933 O O . TYR A 1 112 ? -3.157 -9.295 0.354 1.00 98.81 112 TYR A O 1
ATOM 941 N N . HIS A 1 113 ? -1.679 -7.885 -0.617 1.00 98.25 113 HIS A N 1
ATOM 942 C CA . HIS A 1 113 ? -2.374 -7.776 -1.915 1.00 98.25 113 HIS A CA 1
ATOM 943 C C . HIS A 1 113 ? -2.532 -9.126 -2.636 1.00 98.25 113 HIS A C 1
ATOM 945 O O . HIS A 1 113 ? -3.333 -9.266 -3.549 1.00 98.25 113 HIS A O 1
ATOM 951 N N . ARG A 1 114 ? -1.801 -10.165 -2.214 1.00 97.56 114 ARG A N 1
ATOM 952 C CA . ARG A 1 114 ? -1.956 -11.531 -2.720 1.00 97.56 114 ARG A CA 1
ATOM 953 C C . ARG A 1 114 ? -1.544 -12.566 -1.687 1.00 97.56 114 ARG A C 1
ATOM 955 O O . ARG A 1 114 ? -0.911 -12.264 -0.680 1.00 97.56 114 ARG A O 1
ATOM 962 N N . ARG A 1 115 ? -1.837 -13.834 -1.990 1.00 97.06 115 ARG A N 1
ATOM 963 C CA . ARG A 1 115 ? -1.502 -14.991 -1.140 1.00 97.06 115 ARG A CA 1
ATOM 964 C C . ARG A 1 115 ? -2.171 -14.873 0.235 1.00 97.06 115 ARG A C 1
ATOM 966 O O . ARG A 1 115 ? -3.382 -14.653 0.267 1.00 97.06 115 ARG A O 1
ATOM 973 N N . ALA A 1 116 ? -1.420 -15.095 1.315 1.00 97.50 116 ALA A N 1
ATOM 974 C CA . ALA A 1 116 ? -1.933 -15.154 2.676 1.00 97.50 116 ALA A CA 1
ATOM 975 C C . ALA A 1 116 ? -2.685 -13.873 3.057 1.00 97.50 116 ALA A C 1
ATOM 977 O O . ALA A 1 116 ? -2.344 -12.784 2.602 1.00 97.50 116 ALA A O 1
ATOM 978 N N . LEU A 1 117 ? -3.703 -14.024 3.900 1.00 98.31 117 LEU A N 1
ATOM 979 C CA . LEU A 1 117 ? -4.396 -12.895 4.509 1.00 98.31 117 LEU A CA 1
ATOM 980 C C . LEU A 1 117 ? -3.582 -12.353 5.698 1.00 98.31 117 LEU A C 1
ATOM 982 O O . LEU A 1 117 ? -2.719 -13.069 6.223 1.00 98.31 117 LEU A O 1
ATOM 986 N N . PRO A 1 118 ? -3.845 -11.109 6.137 1.00 98.38 118 PRO A N 1
ATOM 987 C CA . PRO A 1 118 ? -3.259 -10.588 7.363 1.00 98.38 118 PRO A CA 1
ATOM 988 C C . PRO A 1 118 ? -3.555 -11.516 8.550 1.00 98.38 118 PRO A C 1
ATOM 990 O O . PRO A 1 118 ? -4.706 -11.883 8.782 1.00 98.38 118 PRO A O 1
ATOM 993 N N . SER A 1 119 ? -2.514 -11.911 9.285 1.00 98.00 119 SER A N 1
ATOM 994 C CA . SER A 1 119 ? -2.608 -12.841 10.417 1.00 98.00 119 SER A CA 1
ATOM 995 C C . SER A 1 119 ? -1.705 -12.386 11.555 1.00 98.00 119 SER A C 1
ATOM 997 O O . SER A 1 119 ? -0.609 -11.882 11.318 1.00 98.00 119 SER A O 1
ATOM 999 N N . THR A 1 120 ? -2.139 -12.593 12.798 1.00 97.44 120 THR A N 1
ATOM 1000 C CA . THR A 1 120 ? -1.318 -12.361 13.998 1.00 97.44 120 THR A CA 1
ATOM 1001 C C . THR A 1 120 ? -0.159 -13.343 14.146 1.00 97.44 120 THR A C 1
ATOM 1003 O O . THR A 1 120 ? 0.719 -13.096 14.961 1.00 97.44 120 THR A O 1
ATOM 1006 N N . ASP A 1 121 ? -0.114 -14.406 13.341 1.00 98.06 121 ASP A N 1
ATOM 1007 C CA . ASP A 1 121 ? 1.052 -15.298 13.253 1.00 98.06 121 ASP A CA 1
ATOM 1008 C C . ASP A 1 121 ? 2.190 -14.678 12.429 1.00 98.06 121 ASP A C 1
ATOM 1010 O O . ASP A 1 121 ? 3.318 -15.170 12.416 1.00 98.06 121 ASP A O 1
ATOM 1014 N N . HIS A 1 122 ? 1.899 -13.597 11.705 1.00 98.38 122 HIS A N 1
ATOM 1015 C CA . HIS A 1 122 ? 2.879 -12.857 10.937 1.00 98.38 122 HIS A CA 1
ATOM 1016 C C . HIS A 1 122 ? 3.396 -11.674 11.759 1.00 98.38 122 HIS A C 1
ATOM 1018 O O . HIS A 1 122 ? 2.646 -10.738 12.039 1.00 98.38 122 HIS A O 1
ATOM 1024 N N . GLU A 1 123 ? 4.682 -11.689 12.113 1.00 98.12 123 GLU A N 1
ATOM 1025 C CA . GLU A 1 123 ? 5.315 -10.694 12.992 1.00 98.12 123 GLU A CA 1
ATOM 1026 C C . GLU A 1 123 ? 5.047 -9.248 12.545 1.00 98.12 123 GLU A C 1
ATOM 1028 O O . GLU A 1 123 ? 4.649 -8.403 13.350 1.00 98.12 123 GLU A O 1
ATOM 1033 N N . GLU A 1 124 ? 5.171 -8.970 11.243 1.00 98.06 124 GLU A N 1
ATOM 1034 C CA . GLU A 1 124 ? 4.924 -7.638 10.697 1.00 98.06 124 GLU A CA 1
ATOM 1035 C C . GLU A 1 124 ? 3.492 -7.132 10.900 1.00 98.06 124 GLU A C 1
ATOM 1037 O O . GLU A 1 124 ? 3.277 -5.929 10.990 1.00 98.06 124 GLU A O 1
ATOM 1042 N N . TYR A 1 125 ? 2.509 -8.021 10.992 1.00 98.62 125 TYR A N 1
ATOM 1043 C CA . TYR A 1 125 ? 1.129 -7.638 11.268 1.00 98.62 125 TYR A CA 1
ATOM 1044 C C . TYR A 1 125 ? 0.816 -7.696 12.766 1.00 98.62 125 TYR A C 1
ATOM 1046 O O . TYR A 1 125 ? 0.043 -6.883 13.270 1.00 98.62 125 TYR A O 1
ATOM 1054 N N . ALA A 1 126 ? 1.436 -8.622 13.499 1.00 98.25 126 ALA A N 1
ATOM 1055 C CA . ALA A 1 126 ? 1.259 -8.790 14.936 1.00 98.25 126 ALA A CA 1
ATOM 1056 C C . ALA A 1 126 ? 1.712 -7.559 15.735 1.00 98.25 126 ALA A C 1
ATOM 1058 O O . ALA A 1 126 ? 1.060 -7.197 16.714 1.00 98.25 126 ALA A O 1
ATOM 1059 N N . VAL A 1 127 ? 2.782 -6.890 15.287 1.00 98.12 127 VAL A N 1
ATOM 1060 C CA . VAL A 1 127 ? 3.318 -5.675 15.928 1.00 98.12 127 VAL A CA 1
ATOM 1061 C C . VAL A 1 127 ? 2.369 -4.470 15.830 1.00 98.12 127 VAL A C 1
ATOM 1063 O O . VAL A 1 127 ? 2.478 -3.524 16.607 1.00 98.12 127 VAL A O 1
ATOM 1066 N N . LEU A 1 128 ? 1.404 -4.492 14.905 1.00 98.50 128 LEU A N 1
ATOM 1067 C CA . LEU A 1 128 ? 0.445 -3.405 14.734 1.00 98.50 128 LEU A CA 1
ATOM 1068 C C . LEU A 1 128 ? -0.556 -3.340 15.901 1.00 98.50 128 LEU A C 1
ATOM 1070 O O . LEU A 1 128 ? -1.133 -4.340 16.351 1.00 98.50 128 LEU A O 1
ATOM 1074 N N . GLY A 1 129 ? -0.868 -2.117 16.334 1.00 98.31 129 GLY A N 1
ATOM 1075 C CA . GLY A 1 129 ? -1.973 -1.861 17.258 1.00 98.31 129 GLY A CA 1
ATOM 1076 C C . GLY A 1 129 ? -3.323 -2.323 16.690 1.00 98.31 129 GLY A C 1
ATOM 1077 O O . GLY A 1 129 ? -3.492 -2.481 15.482 1.00 98.31 129 GLY A O 1
ATOM 1078 N N . ARG A 1 130 ? -4.325 -2.531 17.554 1.00 98.00 130 ARG A N 1
ATOM 1079 C CA . ARG A 1 130 ? -5.642 -3.064 17.144 1.00 98.00 130 ARG A CA 1
ATOM 1080 C C . ARG A 1 130 ? -6.306 -2.241 16.033 1.00 98.00 130 ARG A C 1
ATOM 1082 O O . ARG A 1 130 ? -6.878 -2.815 15.111 1.00 98.00 130 ARG A O 1
ATOM 1089 N N . THR A 1 131 ? -6.227 -0.915 16.124 1.00 97.75 131 THR A N 1
ATOM 1090 C CA . THR A 1 131 ? -6.785 0.005 15.120 1.00 97.75 131 THR A CA 1
ATOM 1091 C C . THR A 1 131 ? -6.064 -0.129 13.780 1.00 97.75 131 THR A C 1
ATOM 1093 O O . THR A 1 131 ? -6.720 -0.325 12.761 1.00 97.75 131 THR A O 1
ATOM 1096 N N . ALA A 1 132 ? -4.727 -0.129 13.790 1.00 98.50 132 ALA A N 1
ATOM 1097 C CA . ALA A 1 132 ? -3.917 -0.317 12.589 1.00 98.50 132 ALA A CA 1
ATOM 1098 C C . ALA A 1 132 ? -4.150 -1.697 11.951 1.00 98.50 132 ALA A C 1
ATOM 1100 O O . ALA A 1 132 ? -4.323 -1.791 10.744 1.00 98.50 132 ALA A O 1
ATOM 1101 N N . ARG A 1 133 ? -4.279 -2.769 12.746 1.00 98.62 133 ARG A N 1
ATOM 1102 C CA . ARG A 1 133 ? -4.629 -4.109 12.238 1.00 98.62 133 ARG A CA 1
ATOM 1103 C C . ARG A 1 133 ? -5.956 -4.126 11.486 1.00 98.62 133 ARG A C 1
ATOM 1105 O O . ARG A 1 133 ? -6.026 -4.678 10.388 1.00 98.62 133 ARG A O 1
ATOM 1112 N N . LYS A 1 134 ? -7.002 -3.504 12.042 1.00 98.25 134 LYS A N 1
ATOM 1113 C CA . LYS A 1 134 ? -8.306 -3.388 11.365 1.00 98.25 134 LYS A CA 1
ATOM 1114 C C . LYS A 1 134 ? -8.183 -2.621 10.050 1.00 98.25 134 LYS A C 1
ATOM 1116 O O . LYS A 1 134 ? -8.657 -3.109 9.029 1.00 98.25 134 LYS A O 1
ATOM 1121 N N . ARG A 1 135 ? -7.497 -1.475 10.077 1.00 98.69 135 ARG A N 1
ATOM 1122 C CA . ARG A 1 135 ? -7.246 -0.643 8.897 1.00 98.69 135 ARG A CA 1
ATOM 1123 C C . ARG A 1 135 ? -6.478 -1.406 7.819 1.00 98.69 135 ARG A C 1
ATOM 1125 O O . ARG A 1 135 ? -6.999 -1.566 6.725 1.00 98.69 135 ARG A O 1
ATOM 1132 N N . VAL A 1 136 ? -5.318 -1.979 8.141 1.00 98.81 136 VAL A N 1
ATOM 1133 C CA . VAL A 1 136 ? -4.510 -2.787 7.210 1.00 98.81 136 VAL A CA 1
ATOM 1134 C C . VAL A 1 136 ? -5.312 -3.942 6.617 1.00 98.81 136 VAL A C 1
ATOM 1136 O O . VAL A 1 136 ? -5.177 -4.222 5.433 1.00 98.81 136 VAL A O 1
ATOM 1139 N N . SER A 1 137 ? -6.172 -4.597 7.401 1.00 98.62 137 SER A N 1
ATOM 1140 C CA . SER A 1 137 ? -6.986 -5.711 6.891 1.00 98.62 137 SER A CA 1
ATOM 1141 C C . SER A 1 137 ? -8.019 -5.257 5.867 1.00 98.62 137 SER A C 1
ATOM 1143 O O . SER A 1 137 ? -8.160 -5.893 4.826 1.00 98.62 137 SER A O 1
ATOM 1145 N N . ALA A 1 138 ? -8.713 -4.153 6.148 1.00 98.69 138 ALA A N 1
ATOM 1146 C CA . ALA A 1 138 ? -9.680 -3.574 5.225 1.00 98.69 138 ALA A CA 1
ATOM 1147 C C . ALA A 1 138 ? -8.994 -3.072 3.945 1.00 98.69 138 ALA A C 1
ATOM 1149 O O . ALA A 1 138 ? -9.404 -3.432 2.847 1.00 98.69 138 ALA A O 1
ATOM 1150 N N . LEU A 1 139 ? -7.901 -2.317 4.079 1.00 98.88 139 LEU A N 1
ATOM 1151 C CA . LEU A 1 139 ? -7.176 -1.759 2.936 1.00 98.88 139 LEU A CA 1
ATOM 1152 C C . LEU A 1 139 ? -6.506 -2.844 2.082 1.00 98.88 139 LEU A C 1
ATOM 1154 O O . LEU A 1 139 ? -6.550 -2.768 0.860 1.00 98.88 139 LEU A O 1
ATOM 1158 N N . ALA A 1 140 ? -5.951 -3.895 2.695 1.00 98.81 140 ALA A N 1
ATOM 1159 C CA . ALA A 1 140 ? -5.426 -5.038 1.949 1.00 98.81 140 ALA A CA 1
ATOM 1160 C C . ALA A 1 140 ? -6.535 -5.773 1.185 1.00 98.81 140 ALA A C 1
ATOM 1162 O O . ALA A 1 140 ? -6.305 -6.220 0.068 1.00 98.81 140 ALA A O 1
ATOM 1163 N N . ALA A 1 141 ? -7.738 -5.896 1.755 1.00 98.62 141 AL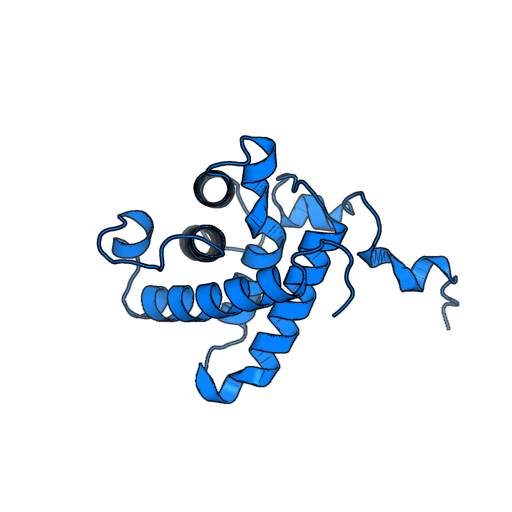A A N 1
ATOM 1164 C CA . ALA A 1 141 ? -8.869 -6.496 1.053 1.00 98.62 141 ALA A CA 1
ATOM 1165 C C . ALA A 1 141 ? -9.287 -5.669 -0.174 1.00 98.62 141 ALA A C 1
ATOM 1167 O O . ALA A 1 141 ? -9.510 -6.253 -1.232 1.00 98.62 141 ALA A O 1
ATOM 1168 N N . LEU A 1 142 ? -9.329 -4.337 -0.055 1.00 98.81 142 LEU A N 1
ATOM 1169 C CA . LEU A 1 142 ? -9.588 -3.442 -1.189 1.00 98.81 142 LEU A CA 1
ATOM 1170 C C . LEU A 1 142 ? -8.512 -3.593 -2.270 1.00 98.81 142 LEU A C 1
ATOM 1172 O O . LEU A 1 142 ? -8.849 -3.839 -3.424 1.00 98.81 142 LEU A O 1
ATOM 1176 N N . LEU A 1 143 ? -7.233 -3.548 -1.881 1.00 98.88 143 LEU A N 1
ATOM 1177 C CA . LEU A 1 143 ? -6.113 -3.672 -2.815 1.00 98.88 143 LEU A CA 1
ATOM 1178 C C . LEU A 1 143 ? -6.106 -5.017 -3.560 1.00 98.88 143 LEU A C 1
ATOM 1180 O O . LEU A 1 143 ? -5.797 -5.076 -4.741 1.00 98.88 143 LEU A O 1
ATOM 1184 N N . ARG A 1 144 ? -6.491 -6.114 -2.897 1.00 98.62 144 ARG A N 1
ATOM 1185 C CA . ARG A 1 144 ? -6.635 -7.428 -3.551 1.00 98.62 144 ARG A CA 1
ATOM 1186 C C . ARG A 1 144 ? -7.684 -7.425 -4.657 1.00 98.62 144 ARG A C 1
ATOM 1188 O O . ARG A 1 144 ? -7.537 -8.149 -5.636 1.00 98.62 144 ARG A O 1
ATOM 1195 N N . ILE A 1 145 ? -8.781 -6.697 -4.454 1.00 98.44 145 I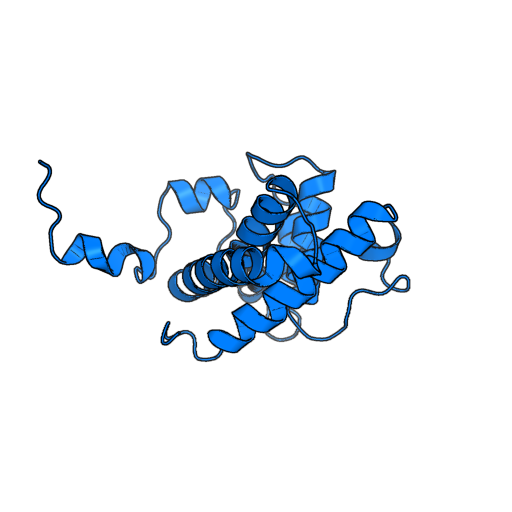LE A N 1
ATOM 1196 C CA . ILE A 1 145 ? -9.859 -6.608 -5.439 1.00 98.44 145 ILE A CA 1
ATOM 1197 C C . ILE A 1 145 ? -9.390 -5.752 -6.613 1.00 98.44 145 ILE A C 1
ATOM 1199 O O . ILE A 1 145 ? -9.603 -6.135 -7.755 1.00 98.44 145 ILE A O 1
ATOM 1203 N N . THR A 1 146 ? -8.729 -4.629 -6.346 1.00 98.31 146 THR A N 1
ATOM 1204 C CA . THR A 1 146 ? -8.322 -3.673 -7.384 1.00 98.31 146 THR A CA 1
ATOM 1205 C C . THR A 1 146 ? -7.171 -4.197 -8.238 1.00 98.31 146 THR A C 1
ATOM 1207 O O . THR A 1 146 ? -7.233 -4.060 -9.453 1.00 98.31 146 THR A O 1
ATOM 1210 N N . ASP A 1 147 ? -6.209 -4.902 -7.638 1.00 97.88 147 ASP A N 1
ATOM 1211 C CA . ASP A 1 147 ? -5.184 -5.679 -8.352 1.00 97.88 147 ASP A CA 1
ATOM 1212 C C . ASP A 1 147 ? -5.823 -6.735 -9.274 1.00 97.88 147 ASP A C 1
ATOM 1214 O O . ASP A 1 147 ? -5.494 -6.847 -10.451 1.00 97.88 147 ASP A O 1
ATOM 1218 N N . ALA A 1 148 ? -6.833 -7.461 -8.780 1.00 97.31 148 ALA A N 1
ATOM 1219 C CA . ALA A 1 148 ? -7.542 -8.455 -9.586 1.00 97.31 148 ALA A CA 1
ATOM 1220 C C . ALA A 1 148 ? -8.370 -7.844 -10.733 1.00 97.31 148 ALA A C 1
ATOM 1222 O O . ALA A 1 148 ? -8.559 -8.502 -11.758 1.00 97.31 148 ALA A O 1
ATOM 1223 N N . LEU A 1 149 ? -8.868 -6.614 -10.576 1.00 97.12 149 LEU A N 1
ATOM 1224 C CA . LEU A 1 149 ? -9.588 -5.894 -11.631 1.00 97.12 149 LEU A CA 1
ATOM 1225 C C . LEU A 1 149 ? -8.667 -5.468 -12.783 1.00 97.12 149 LEU A C 1
ATOM 1227 O O . LEU A 1 149 ? -9.150 -5.360 -13.907 1.00 97.12 149 LEU A O 1
ATOM 1231 N N . ASP A 1 150 ? -7.367 -5.295 -12.528 1.00 96.38 150 ASP A N 1
ATOM 1232 C CA . ASP A 1 150 ? -6.351 -5.003 -13.548 1.00 96.38 150 ASP A CA 1
ATOM 1233 C C . ASP A 1 150 ? -5.350 -6.160 -13.739 1.00 96.38 150 ASP A C 1
ATOM 1235 O O . ASP A 1 150 ? -4.191 -5.962 -14.092 1.00 96.38 150 ASP A O 1
ATOM 1239 N N . TYR A 1 151 ? -5.800 -7.405 -13.540 1.00 92.69 151 TYR A N 1
ATOM 1240 C CA . TYR A 1 151 ? -4.952 -8.605 -13.618 1.00 92.69 151 TYR A CA 1
ATOM 1241 C C . TYR A 1 151 ? -4.209 -8.770 -14.959 1.00 92.69 151 TYR A C 1
ATOM 1243 O O . TYR A 1 151 ? -3.145 -9.388 -15.007 1.00 92.69 151 TYR A O 1
ATOM 1251 N N . SER A 1 152 ? -4.769 -8.260 -16.060 1.00 93.12 152 SER A N 1
ATOM 1252 C CA . SER A 1 152 ? -4.152 -8.290 -17.393 1.00 93.12 152 SER A CA 1
ATOM 1253 C C . SER A 1 152 ? -3.163 -7.152 -17.657 1.00 93.12 152 SER A C 1
ATOM 1255 O O . SER A 1 152 ? -2.539 -7.177 -18.718 1.00 93.12 152 SER A O 1
ATOM 1257 N N . HIS A 1 153 ? -3.005 -6.201 -16.726 1.00 92.69 153 HIS A N 1
ATOM 1258 C CA . HIS A 1 153 ? -2.141 -5.021 -16.862 1.00 92.69 153 HIS A CA 1
ATOM 1259 C C . HIS A 1 153 ? -2.448 -4.202 -18.128 1.00 92.69 153 HIS A C 1
ATOM 1261 O O . HIS A 1 153 ? -1.553 -3.711 -18.816 1.00 92.69 153 HIS A O 1
ATOM 1267 N N . ASP A 1 154 ? -3.725 -4.104 -18.494 1.00 90.56 154 ASP A N 1
ATOM 1268 C CA . ASP A 1 154 ? -4.156 -3.431 -19.721 1.00 90.56 154 ASP A CA 1
ATOM 1269 C C . ASP A 1 154 ? -5.206 -2.341 -19.491 1.00 90.56 154 ASP A C 1
ATOM 1271 O O . ASP A 1 154 ? -5.709 -1.768 -20.458 1.00 90.56 154 ASP A O 1
ATOM 1275 N N . GLY A 1 155 ? -5.514 -2.020 -18.228 1.00 87.50 155 GLY A N 1
ATOM 1276 C CA . GLY A 1 155 ? -6.295 -0.847 -17.845 1.00 87.50 155 GLY A CA 1
ATOM 1277 C C . GLY A 1 155 ? -7.719 -0.825 -18.382 1.00 87.50 155 GLY A C 1
ATOM 1278 O O . GLY A 1 155 ? -8.259 0.245 -18.654 1.00 87.50 155 GLY A O 1
ATOM 1279 N N . ARG A 1 156 ? -8.324 -2.003 -18.571 1.00 87.56 156 ARG A N 1
ATOM 1280 C CA . ARG A 1 156 ? -9.659 -2.148 -19.179 1.00 87.56 156 ARG A CA 1
ATOM 1281 C C . ARG A 1 156 ? -10.823 -1.703 -18.296 1.00 87.56 156 ARG A C 1
ATOM 1283 O O . ARG A 1 156 ? -11.889 -1.397 -18.830 1.00 87.56 156 ARG A O 1
ATOM 1290 N N . VAL A 1 157 ? -10.649 -1.745 -16.980 1.00 82.25 157 VAL A N 1
ATOM 1291 C CA . VAL A 1 157 ? -11.630 -1.322 -15.960 1.00 82.25 157 VAL A CA 1
ATOM 1292 C C . VAL A 1 157 ? -11.183 0.027 -15.425 1.00 82.25 157 VAL A C 1
ATOM 1294 O O . VAL A 1 157 ? -11.970 0.983 -15.263 1.00 82.25 157 VAL A O 1
#

Foldseek 3Di:
DDDDDPCNVCVLQDQDDDPVLCLQQLNQDAPGRSQLSLLLVQLLVLCVVCCVPLVDDPLLNVLLSSLSNQLQSLVVPPDPQSLLSSLVSQLPRDRPPDDNLSSLLSSLLSSLLDDDAQDCVDPSLVPDDPVSNSSSRVSSVSSVVSCVVCVVVPSPD

Secondary structure (DSSP, 8-state):
-----GGGSSGGG-SS--HHHHHHTTT---S-HHHHHHHHHHHHHHHHHHHHHH---HHHHHHHHHHHHHTTGGGGT-TTTHHHHHHHHHHHSPPTTS-HHHHHHHHHHHHTSSSSPP-TTSHHHHTS-HHHHHHHHHHHHHHHHHHHHTTTSS---